Protein AF-A0A959T843-F1 (afdb_monomer)

Structure (mmCIF, N/CA/C/O backbone):
data_AF-A0A959T843-F1
#
_entry.id   AF-A0A959T843-F1
#
loop_
_atom_site.group_PDB
_atom_site.id
_atom_site.type_symbol
_atom_site.label_atom_id
_atom_site.label_alt_id
_atom_site.label_comp_id
_atom_site.label_asym_id
_atom_site.label_entity_id
_atom_site.label_seq_id
_atom_site.pdbx_PDB_ins_code
_atom_site.Cartn_x
_atom_site.Cartn_y
_atom_site.Cartn_z
_atom_site.occupancy
_atom_site.B_iso_or_equiv
_atom_site.auth_seq_id
_atom_site.auth_comp_id
_atom_site.auth_asym_id
_atom_site.auth_atom_id
_atom_site.pdbx_PDB_model_num
ATOM 1 N N . MET A 1 1 ? 12.729 10.270 -3.073 1.00 42.28 1 MET A N 1
ATOM 2 C CA . MET A 1 1 ? 12.617 11.667 -3.555 1.00 42.28 1 MET A CA 1
ATOM 3 C C . MET A 1 1 ? 11.190 12.067 -3.927 1.00 42.28 1 MET A C 1
ATOM 5 O O . MET A 1 1 ? 10.813 13.163 -3.551 1.00 42.28 1 MET A O 1
ATOM 9 N N . ALA A 1 2 ? 10.373 11.218 -4.567 1.00 54.75 2 ALA A N 1
ATOM 10 C CA . ALA A 1 2 ? 9.003 11.585 -4.970 1.00 54.75 2 ALA A CA 1
ATOM 11 C C . ALA A 1 2 ? 8.085 12.046 -3.814 1.00 54.75 2 ALA A C 1
ATOM 13 O O . ALA A 1 2 ? 7.510 13.124 -3.899 1.00 54.75 2 ALA A O 1
ATOM 14 N N . ASN A 1 3 ? 8.015 11.300 -2.702 1.00 54.84 3 ASN A N 1
ATOM 15 C CA . ASN A 1 3 ? 7.138 11.643 -1.567 1.00 54.84 3 ASN A CA 1
ATOM 16 C C . ASN A 1 3 ? 7.396 13.042 -0.973 1.00 54.84 3 ASN A C 1
ATOM 18 O O . ASN A 1 3 ? 6.469 13.663 -0.477 1.00 54.84 3 ASN A O 1
ATOM 22 N N . PHE A 1 4 ? 8.628 13.556 -1.059 1.00 54.53 4 PHE A N 1
ATOM 23 C CA . PHE A 1 4 ? 8.968 14.909 -0.603 1.00 54.53 4 PHE A CA 1
ATOM 24 C C . PHE A 1 4 ? 8.266 15.994 -1.413 1.00 54.53 4 PHE A C 1
ATOM 26 O O . PHE A 1 4 ? 7.697 16.929 -0.866 1.00 54.53 4 PHE A O 1
ATOM 33 N N . LEU A 1 5 ? 8.332 15.852 -2.738 1.00 61.25 5 LEU A N 1
ATOM 34 C CA . LEU A 1 5 ? 7.777 16.811 -3.681 1.00 61.25 5 LEU A CA 1
ATOM 35 C C . LEU A 1 5 ? 6.249 16.762 -3.639 1.00 61.25 5 LEU A C 1
ATOM 37 O O . LEU A 1 5 ? 5.600 17.793 -3.746 1.00 61.25 5 LEU A O 1
ATOM 41 N N . LEU A 1 6 ? 5.684 15.572 -3.414 1.00 61.12 6 LEU A N 1
ATOM 42 C CA . LEU A 1 6 ? 4.242 15.383 -3.274 1.00 61.12 6 LEU A CA 1
ATOM 43 C C . LEU A 1 6 ? 3.681 16.014 -1.991 1.00 61.12 6 LEU A C 1
ATOM 45 O O . LEU A 1 6 ? 2.569 16.523 -2.020 1.00 61.12 6 LEU A O 1
ATOM 49 N N . GLN A 1 7 ? 4.447 16.044 -0.895 1.00 57.81 7 GLN A N 1
ATOM 50 C CA . GLN A 1 7 ? 4.046 16.736 0.339 1.00 57.81 7 GLN A CA 1
ATOM 51 C C . GLN A 1 7 ? 4.047 18.266 0.21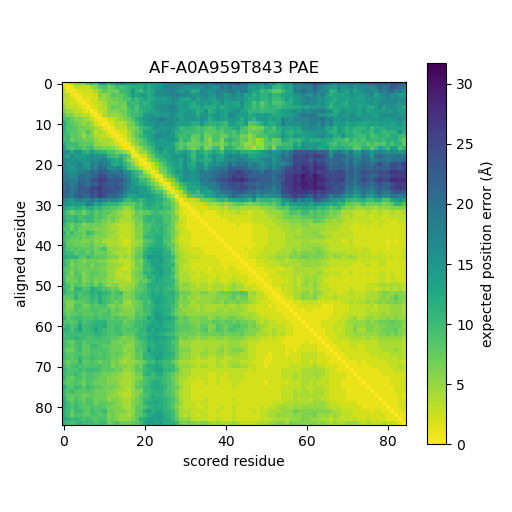1 1.00 57.81 7 GLN A C 1
ATOM 53 O O . GLN A 1 7 ? 3.409 18.938 1.012 1.00 57.81 7 GLN A O 1
ATOM 58 N N . GLN A 1 8 ? 4.746 18.825 -0.781 1.00 63.69 8 GLN A N 1
ATOM 59 C CA . GLN A 1 8 ? 4.730 20.268 -1.053 1.00 63.69 8 GLN A CA 1
ATOM 60 C C . GLN A 1 8 ? 3.512 20.703 -1.878 1.00 63.69 8 GLN A C 1
ATOM 62 O O . GLN A 1 8 ? 3.303 21.894 -2.093 1.00 63.69 8 GLN A O 1
ATOM 67 N N . LEU A 1 9 ? 2.701 19.750 -2.342 1.00 67.69 9 LEU A N 1
ATOM 68 C CA . LEU A 1 9 ? 1.422 20.031 -2.972 1.00 67.69 9 LEU A CA 1
ATOM 69 C C . LEU A 1 9 ? 0.369 20.135 -1.866 1.00 67.69 9 LEU A C 1
ATOM 71 O O . LEU A 1 9 ? -0.156 19.118 -1.419 1.00 67.69 9 LEU A O 1
ATOM 75 N N . GLU A 1 10 ? 0.061 21.366 -1.445 1.00 63.91 10 GLU A N 1
ATOM 76 C CA . GLU A 1 10 ? -0.947 21.672 -0.410 1.00 63.91 10 GLU A CA 1
ATOM 77 C C . GLU A 1 10 ? -2.253 20.864 -0.541 1.00 63.91 10 GLU A C 1
ATOM 79 O O . GLU A 1 10 ? -2.700 20.329 0.471 1.00 63.91 10 GLU A O 1
ATOM 84 N N . PRO A 1 11 ? -2.838 20.655 -1.742 1.00 71.44 11 PRO A N 1
ATOM 85 C CA . PRO A 1 11 ? -4.078 19.885 -1.869 1.00 71.44 11 PRO A CA 1
ATOM 86 C C . PRO A 1 11 ? -3.943 18.396 -1.523 1.00 71.44 11 PRO A C 1
ATOM 88 O O . PRO A 1 11 ? -4.947 17.718 -1.329 1.00 71.44 11 PRO A O 1
ATOM 91 N N . LEU A 1 12 ? -2.720 17.860 -1.517 1.00 66.81 12 LEU A N 1
ATOM 92 C CA . LEU A 1 12 ? -2.448 16.437 -1.325 1.00 66.81 12 LEU A CA 1
ATOM 93 C C . LEU A 1 12 ? -1.837 16.131 0.042 1.00 66.81 12 LEU A C 1
ATOM 95 O O . LEU A 1 12 ? -1.785 14.962 0.415 1.00 66.81 12 LEU A O 1
ATOM 99 N N . ALA A 1 13 ? -1.393 17.143 0.791 1.00 65.25 13 ALA A N 1
ATOM 100 C CA . ALA A 1 13 ? -0.689 16.963 2.058 1.00 65.25 13 ALA A CA 1
ATOM 101 C C . ALA A 1 13 ? -1.497 16.125 3.070 1.00 65.25 13 ALA A C 1
ATOM 103 O O . ALA A 1 13 ? -0.953 15.186 3.655 1.00 65.25 13 ALA A O 1
ATOM 104 N N . ASP A 1 14 ? -2.804 16.379 3.179 1.00 68.75 14 ASP A N 1
ATOM 105 C CA . ASP A 1 14 ? -3.712 15.674 4.098 1.00 68.75 14 ASP A CA 1
ATOM 106 C C . ASP A 1 14 ? -4.080 14.253 3.636 1.00 68.75 14 ASP A C 1
ATOM 108 O O . ASP A 1 14 ? 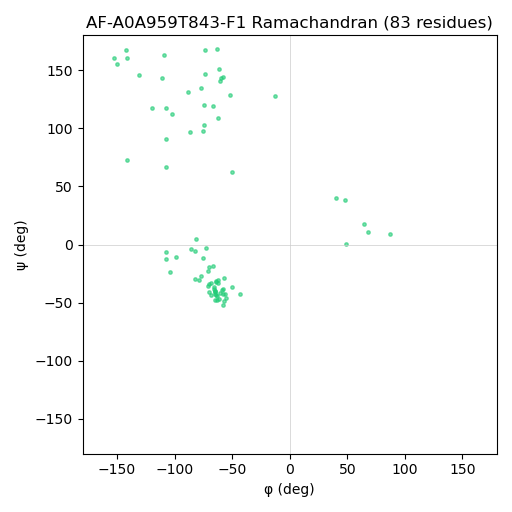-4.635 13.463 4.399 1.00 68.75 14 ASP A O 1
ATOM 112 N N . SER A 1 15 ? -3.755 13.895 2.389 1.00 67.56 15 SER A N 1
ATOM 113 C CA . SER A 1 15 ? -4.027 12.563 1.829 1.00 67.56 15 SER A CA 1
ATOM 114 C C . SER A 1 15 ? -2.928 11.541 2.145 1.00 67.56 15 SER A C 1
ATOM 116 O O . SER A 1 15 ? -3.060 10.365 1.798 1.00 67.56 15 SER A O 1
ATOM 118 N N . PHE A 1 16 ? -1.831 11.954 2.793 1.00 68.56 16 PHE A N 1
ATOM 119 C CA . PHE A 1 16 ? -0.706 11.072 3.101 1.00 68.56 16 PHE A CA 1
ATOM 120 C C . PHE A 1 16 ? -0.628 10.732 4.586 1.00 68.56 16 PHE A C 1
ATOM 122 O O . PHE A 1 16 ? -0.313 11.563 5.435 1.00 68.56 16 PHE A O 1
ATOM 129 N N . ILE A 1 17 ? -0.779 9.445 4.898 1.00 65.19 17 ILE A N 1
ATOM 130 C CA . ILE A 1 17 ? -0.490 8.929 6.235 1.00 65.19 17 ILE A CA 1
ATOM 131 C C . ILE A 1 17 ? 1.029 8.849 6.415 1.00 65.19 17 ILE A C 1
ATOM 133 O O . ILE A 1 17 ? 1.664 7.895 5.969 1.00 65.19 17 ILE A O 1
ATOM 137 N N . GLY A 1 18 ? 1.604 9.872 7.056 1.00 57.81 18 GLY A N 1
ATOM 138 C CA . GLY A 1 18 ? 2.835 9.823 7.858 1.00 57.81 18 GLY A CA 1
ATOM 139 C C . GLY A 1 18 ? 4.005 8.971 7.350 1.00 57.81 18 GLY A C 1
ATOM 140 O O . GLY A 1 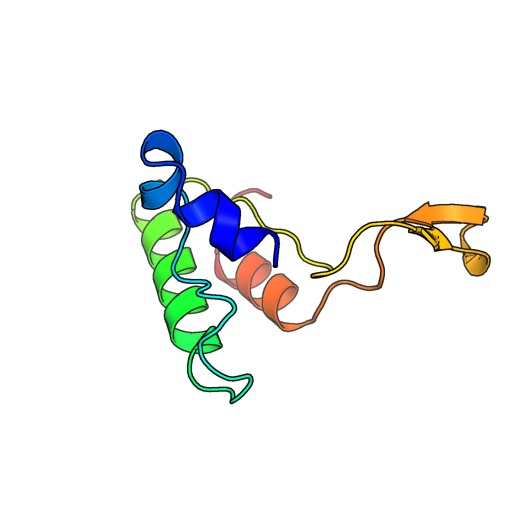18 ? 4.665 8.316 8.151 1.00 57.81 18 GLY A O 1
ATOM 141 N N . VAL A 1 19 ? 4.297 8.969 6.049 1.00 50.16 19 VAL A N 1
ATOM 142 C CA . VAL A 1 19 ? 5.513 8.355 5.493 1.00 50.16 19 VAL A CA 1
ATOM 143 C C . VAL A 1 19 ? 6.471 9.452 5.056 1.00 50.16 19 VAL A C 1
ATOM 145 O O . VAL A 1 19 ? 6.721 9.637 3.868 1.00 50.16 19 VAL A O 1
ATOM 148 N N . ASN A 1 20 ? 6.987 10.210 6.031 1.00 43.88 20 ASN A N 1
ATOM 149 C CA . ASN A 1 20 ? 8.074 11.152 5.787 1.00 43.88 20 ASN A CA 1
ATOM 150 C C . ASN A 1 20 ? 9.302 10.346 5.317 1.00 43.88 20 ASN A C 1
ATOM 152 O O . ASN A 1 20 ? 9.893 9.612 6.111 1.00 43.88 20 ASN A O 1
ATOM 156 N N . PRO A 1 21 ? 9.691 10.425 4.033 1.00 42.00 21 PRO A N 1
ATOM 157 C CA . PRO A 1 21 ? 10.723 9.559 3.468 1.00 42.00 21 PRO A CA 1
ATOM 158 C C . PRO A 1 21 ? 12.141 9.924 3.951 1.00 42.00 21 PRO A C 1
ATOM 160 O O . PRO A 1 21 ? 13.091 9.240 3.574 1.00 42.00 21 PRO A O 1
ATOM 163 N N . PHE A 1 22 ? 12.294 10.992 4.750 1.00 39.84 22 PHE A N 1
ATOM 164 C CA . PHE A 1 22 ? 13.575 11.455 5.305 1.00 39.84 22 PHE A CA 1
ATOM 165 C C . PHE A 1 22 ? 13.743 11.190 6.799 1.00 39.84 22 PHE A C 1
ATOM 167 O O . PHE A 1 22 ? 14.843 11.383 7.323 1.00 39.84 22 PHE A O 1
ATOM 174 N N . GLU A 1 23 ? 12.711 10.707 7.496 1.00 36.53 23 GLU A N 1
ATOM 175 C CA . GLU A 1 23 ? 12.921 10.168 8.834 1.00 36.53 23 GLU A CA 1
ATOM 176 C C . GLU A 1 23 ? 13.586 8.800 8.696 1.00 36.53 23 GLU A C 1
ATOM 178 O O . GLU A 1 23 ? 12.977 7.817 8.285 1.00 36.53 23 GLU A O 1
ATOM 183 N N . GLN A 1 24 ? 14.891 8.804 8.961 1.00 35.69 24 GLN A N 1
ATOM 184 C CA . GLN A 1 24 ? 15.818 7.680 9.017 1.00 35.69 24 GLN A CA 1
ATOM 185 C C . GLN A 1 24 ? 15.163 6.291 9.034 1.00 35.69 24 GLN A C 1
ATOM 187 O O . GLN A 1 24 ? 14.377 5.954 9.918 1.00 35.69 24 GLN A O 1
ATOM 192 N N . LEU A 1 25 ? 15.631 5.457 8.100 1.00 43.47 25 LEU A N 1
ATOM 193 C CA . LEU A 1 25 ? 15.527 3.996 8.006 1.00 43.47 25 LEU A CA 1
ATOM 194 C C . LEU A 1 25 ? 15.937 3.267 9.307 1.00 43.47 25 LEU A C 1
ATOM 196 O O . LEU A 1 25 ? 16.891 2.494 9.340 1.00 43.47 25 LEU A O 1
ATOM 200 N N . LYS A 1 26 ? 15.233 3.502 10.409 1.00 34.53 26 LYS A N 1
ATOM 201 C CA . LYS A 1 26 ? 15.436 2.832 11.691 1.00 34.53 26 LYS A CA 1
ATOM 202 C C . LYS A 1 26 ? 14.090 2.566 12.332 1.00 34.53 26 LYS A C 1
ATOM 204 O O . LYS A 1 26 ? 13.738 3.223 13.297 1.00 34.53 26 LYS A O 1
ATOM 209 N N . ALA A 1 27 ? 13.362 1.595 11.778 1.00 41.38 27 ALA A N 1
ATOM 210 C CA . ALA A 1 27 ? 12.481 0.638 12.469 1.00 41.38 27 ALA A CA 1
ATOM 211 C C . ALA A 1 27 ? 11.439 1.127 13.516 1.00 41.38 27 ALA A C 1
ATOM 213 O O . ALA A 1 27 ? 10.714 0.298 14.055 1.00 41.38 27 ALA A O 1
ATOM 214 N N . ARG A 1 28 ? 11.314 2.426 13.807 1.00 36.22 28 ARG A N 1
ATOM 215 C CA . ARG A 1 28 ? 10.406 3.018 14.803 1.00 36.22 28 ARG A CA 1
ATOM 216 C C . ARG A 1 28 ? 9.190 3.698 14.164 1.00 36.22 28 ARG A C 1
ATOM 218 O O . ARG A 1 28 ? 8.152 3.778 14.808 1.00 36.22 28 ARG A O 1
ATOM 225 N N . SER A 1 29 ? 9.291 4.116 12.900 1.00 50.50 29 SER A N 1
ATOM 226 C CA . SER A 1 29 ? 8.231 4.836 12.169 1.00 50.50 29 SER A CA 1
ATOM 227 C C . SER A 1 29 ? 7.155 3.912 11.560 1.00 50.50 29 SER A C 1
ATOM 229 O O . SER A 1 29 ? 5.981 4.277 11.510 1.00 50.50 29 SER A O 1
ATOM 231 N N . SER A 1 30 ? 7.491 2.666 11.193 1.00 60.91 30 SER A N 1
ATOM 232 C CA . SER A 1 30 ? 6.543 1.747 10.535 1.00 60.91 30 SER A CA 1
ATOM 233 C C . SER A 1 30 ? 5.347 1.365 11.411 1.00 60.91 30 SER A C 1
ATOM 235 O O . SER A 1 30 ? 4.247 1.177 10.899 1.00 60.91 30 SER A O 1
ATOM 237 N N . PHE A 1 31 ? 5.538 1.279 12.729 1.00 66.19 31 PHE A N 1
ATOM 238 C CA . PHE A 1 31 ? 4.458 0.969 13.663 1.00 66.19 31 PHE A CA 1
ATOM 239 C C . PHE A 1 31 ? 3.458 2.123 13.793 1.00 66.19 31 PHE A C 1
ATOM 241 O O . PHE A 1 31 ? 2.253 1.887 13.821 1.00 66.19 31 PHE A O 1
ATOM 248 N N . GLN A 1 32 ? 3.944 3.368 13.836 1.00 71.50 32 GLN A N 1
ATOM 249 C CA . GLN A 1 32 ? 3.074 4.543 13.909 1.00 71.50 32 GLN A CA 1
ATOM 250 C C . GLN A 1 32 ? 2.285 4.725 12.610 1.00 71.50 32 GLN A C 1
ATOM 252 O O . GLN A 1 32 ? 1.072 4.907 12.672 1.00 71.50 32 GLN A O 1
ATOM 257 N N . GLY A 1 33 ? 2.934 4.566 11.450 1.00 77.31 33 GLY A N 1
ATOM 258 C CA . GLY A 1 33 ? 2.251 4.593 10.153 1.00 77.31 33 GLY A CA 1
ATOM 259 C C . GLY 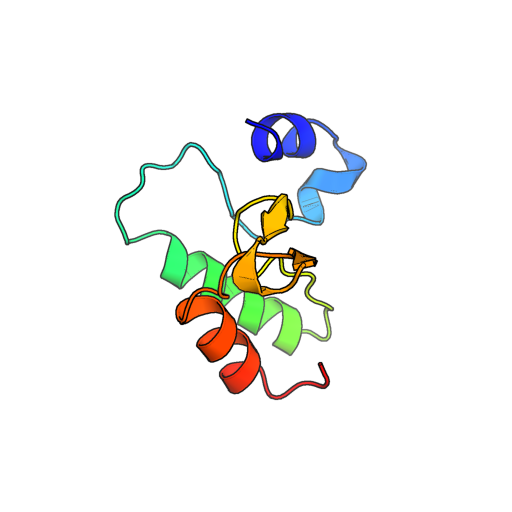A 1 33 ? 1.196 3.490 10.020 1.00 77.31 33 GLY A C 1
ATOM 260 O O . GLY A 1 33 ? 0.080 3.749 9.582 1.00 77.31 33 GLY A O 1
ATOM 261 N N . MET A 1 34 ? 1.504 2.273 10.483 1.00 79.44 34 MET A N 1
ATOM 262 C CA . MET A 1 34 ? 0.549 1.160 10.496 1.00 79.44 34 MET A CA 1
ATOM 263 C C . MET A 1 34 ? -0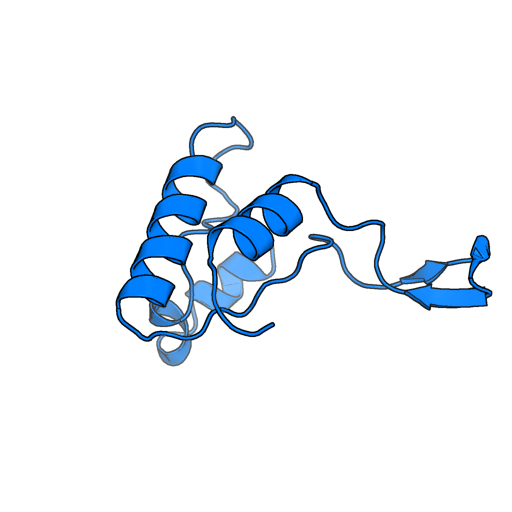.642 1.430 11.424 1.00 79.44 34 MET A C 1
ATOM 265 O O . MET A 1 34 ? -1.781 1.172 11.046 1.00 79.44 34 MET A O 1
ATOM 269 N N . ARG A 1 35 ? -0.402 1.984 12.620 1.00 83.88 35 ARG A N 1
ATOM 270 C CA . ARG A 1 35 ? -1.473 2.363 13.552 1.00 83.88 35 ARG A CA 1
ATOM 271 C C . ARG A 1 35 ? -2.369 3.452 12.966 1.00 83.88 35 ARG A C 1
ATOM 273 O O . ARG A 1 35 ? -3.583 3.333 13.068 1.00 83.88 35 ARG A O 1
ATOM 280 N N . ALA A 1 36 ? -1.788 4.480 12.353 1.00 85.88 36 ALA A N 1
ATOM 281 C CA . ALA A 1 36 ? -2.545 5.554 11.718 1.00 85.88 36 ALA A CA 1
ATOM 282 C C . ALA A 1 36 ? -3.365 5.046 10.520 1.00 85.88 36 ALA A C 1
ATOM 284 O O . ALA A 1 36 ? -4.523 5.417 10.380 1.00 85.88 36 ALA A O 1
ATOM 285 N N . ALA A 1 37 ? -2.807 4.138 9.714 1.00 87.88 37 ALA A N 1
ATOM 286 C CA . ALA A 1 37 ? -3.523 3.483 8.621 1.00 87.88 37 ALA A CA 1
ATOM 287 C C . ALA A 1 37 ? -4.730 2.671 9.115 1.00 87.88 37 ALA A C 1
ATOM 289 O O . ALA A 1 37 ? -5.824 2.803 8.572 1.00 87.88 37 ALA A O 1
ATOM 290 N N . LEU A 1 38 ? -4.551 1.868 10.169 1.00 88.81 38 LEU A N 1
ATOM 291 C CA . LEU A 1 38 ? -5.649 1.105 10.768 1.00 88.81 38 LEU A CA 1
ATOM 292 C C . LEU A 1 38 ? -6.702 2.014 11.416 1.00 88.81 38 LEU A C 1
ATOM 294 O O . LEU A 1 38 ? -7.887 1.734 11.285 1.00 88.81 38 LEU A O 1
ATOM 298 N N . GLN A 1 39 ? -6.289 3.102 12.074 1.00 90.81 39 GLN A N 1
ATOM 299 C CA . GLN A 1 39 ? -7.217 4.089 12.630 1.00 90.81 39 GLN A CA 1
ATOM 300 C C . GLN A 1 39 ? -8.037 4.758 11.522 1.00 90.81 39 GLN A C 1
ATOM 302 O O . GLN A 1 39 ? -9.255 4.782 11.613 1.00 90.81 39 GLN A O 1
ATOM 307 N N . HIS A 1 40 ? -7.387 5.216 10.448 1.00 91.19 40 HIS A N 1
ATOM 308 C CA . HIS A 1 40 ? -8.059 5.847 9.311 1.00 91.19 40 HIS A CA 1
ATOM 309 C C . HIS A 1 40 ? -9.113 4.931 8.677 1.00 91.19 40 HIS A C 1
ATOM 311 O O . HIS A 1 40 ? -10.222 5.370 8.386 1.00 91.19 40 HIS A O 1
ATOM 317 N N . LEU A 1 41 ? -8.784 3.646 8.509 1.00 91.81 41 LEU A N 1
ATOM 318 C CA . LEU A 1 41 ? -9.739 2.637 8.050 1.00 91.81 41 LEU A CA 1
ATOM 319 C C . LEU A 1 41 ? -10.878 2.423 9.062 1.00 91.81 41 LEU A C 1
ATOM 321 O O . LEU A 1 41 ? -12.035 2.307 8.666 1.00 91.81 41 LEU A O 1
ATOM 325 N N . GLY A 1 42 ? -10.565 2.403 10.361 1.00 91.12 42 GLY A N 1
ATOM 326 C CA . GLY A 1 42 ? -11.552 2.307 11.441 1.00 91.12 42 GLY A CA 1
ATOM 327 C C . GLY A 1 42 ? -12.523 3.491 11.499 1.00 91.12 42 GLY A C 1
ATOM 328 O O . GLY A 1 42 ? -13.686 3.304 11.844 1.00 91.12 42 GLY A O 1
ATOM 329 N N . ASP A 1 43 ? -12.075 4.677 11.087 1.00 93.75 43 ASP A N 1
ATOM 330 C CA . ASP A 1 43 ? -12.888 5.896 11.003 1.00 93.75 43 ASP A CA 1
ATOM 331 C C . ASP A 1 43 ? -13.743 5.956 9.715 1.00 93.75 43 ASP A C 1
ATOM 333 O O . ASP A 1 43 ? -14.419 6.952 9.458 1.00 93.75 43 ASP A O 1
ATOM 337 N N . GLY A 1 44 ? -13.736 4.892 8.899 1.00 92.56 44 GLY A N 1
ATOM 338 C CA . GLY A 1 44 ? -14.493 4.792 7.645 1.00 92.56 44 GLY A CA 1
ATOM 339 C C . GLY A 1 44 ? -13.765 5.351 6.419 1.00 92.56 44 GLY A C 1
ATOM 340 O O . GLY A 1 44 ? -14.368 5.475 5.352 1.00 92.56 44 GLY A O 1
ATOM 341 N N . GLY A 1 45 ? -12.482 5.692 6.558 1.00 90.56 45 GLY A N 1
ATOM 342 C CA . GLY A 1 45 ? -11.630 6.133 5.460 1.00 90.56 45 GLY A CA 1
ATOM 343 C C . GLY A 1 45 ? -11.209 4.997 4.523 1.00 90.56 45 GLY A C 1
ATOM 344 O O . GLY A 1 45 ? -11.352 3.814 4.831 1.00 90.56 45 GLY A O 1
ATOM 345 N N . ALA A 1 46 ? -10.654 5.362 3.368 1.00 91.19 46 ALA A N 1
ATOM 346 C CA . ALA A 1 46 ? -10.111 4.425 2.387 1.00 91.19 46 ALA A CA 1
ATOM 347 C C . ALA A 1 46 ? -8.585 4.548 2.325 1.00 91.19 46 ALA A C 1
ATOM 349 O O . ALA A 1 46 ? -8.037 5.645 2.397 1.00 91.19 46 ALA A O 1
ATOM 350 N N . LEU A 1 47 ? -7.888 3.425 2.148 1.00 89.44 47 LEU A N 1
ATOM 351 C CA . LEU A 1 47 ? -6.42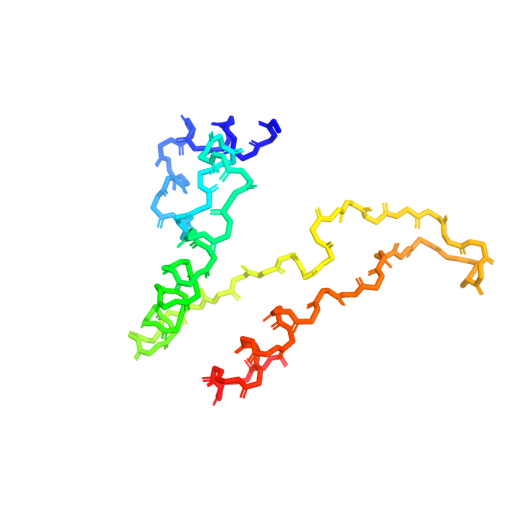8 3.394 2.153 1.00 89.44 47 LEU A CA 1
ATOM 352 C C . LEU A 1 47 ? -5.867 2.883 0.823 1.00 89.44 47 LEU A C 1
ATOM 354 O O . LEU A 1 47 ? -6.042 1.719 0.472 1.00 89.44 47 LEU A O 1
ATOM 358 N N . GLY A 1 48 ? -5.117 3.737 0.126 1.00 89.06 48 GLY A N 1
ATOM 359 C CA . GLY A 1 48 ? -4.263 3.336 -0.993 1.00 89.06 48 GLY A CA 1
ATOM 360 C C . GLY A 1 48 ? -2.871 2.926 -0.507 1.00 89.06 48 GLY A C 1
ATOM 361 O O . GLY A 1 48 ? -2.239 3.655 0.257 1.00 89.06 48 GLY A O 1
ATOM 362 N N . VAL A 1 49 ? -2.368 1.773 -0.957 1.00 85.31 49 VAL A N 1
ATOM 363 C CA . VAL A 1 49 ? -1.022 1.285 -0.607 1.00 85.31 49 VAL A CA 1
ATOM 364 C C . VAL A 1 49 ? -0.239 0.847 -1.841 1.00 85.31 49 VAL A C 1
ATOM 366 O O . VAL A 1 49 ? -0.793 0.266 -2.768 1.00 85.31 49 VAL A O 1
ATOM 369 N N . PHE A 1 50 ? 1.078 1.066 -1.813 1.00 86.31 50 PHE A N 1
ATOM 370 C CA . PHE A 1 50 ? 2.024 0.543 -2.803 1.00 86.31 50 PHE A CA 1
ATOM 371 C C . PHE A 1 50 ? 2.848 -0.581 -2.159 1.00 86.31 50 PHE A C 1
ATOM 373 O O . PHE A 1 50 ? 3.875 -0.321 -1.524 1.00 86.31 50 PHE A O 1
ATOM 380 N N . PRO A 1 51 ? 2.397 -1.841 -2.260 1.00 85.44 51 PRO A N 1
ATOM 381 C CA . PRO A 1 51 ? 2.874 -2.935 -1.411 1.00 85.44 51 PRO A CA 1
ATOM 382 C C . PRO A 1 51 ? 4.306 -3.393 -1.721 1.00 85.44 51 PRO A C 1
ATOM 384 O O . PRO A 1 51 ? 4.990 -3.968 -0.866 1.00 85.44 51 PRO A O 1
ATOM 387 N N . ALA A 1 52 ? 4.768 -3.133 -2.940 1.00 86.19 52 ALA A N 1
ATOM 388 C CA . ALA A 1 52 ? 6.110 -3.462 -3.389 1.00 86.19 52 ALA A CA 1
ATOM 389 C C . ALA A 1 52 ? 7.160 -2.447 -2.892 1.00 86.19 52 ALA A C 1
ATOM 391 O O . ALA A 1 52 ? 8.305 -2.803 -2.608 1.00 86.19 52 ALA A O 1
ATOM 392 N N . GLY A 1 53 ? 6.758 -1.184 -2.708 1.00 77.69 53 GLY A N 1
ATOM 393 C CA . GLY A 1 53 ? 7.635 -0.081 -2.300 1.00 77.69 53 GLY A CA 1
ATOM 394 C C . GLY A 1 53 ? 8.672 0.336 -3.350 1.00 77.69 53 GLY A C 1
ATOM 395 O O . GLY A 1 53 ? 9.583 1.091 -3.024 1.00 77.69 53 GLY A O 1
ATOM 396 N N . GLU A 1 54 ? 8.542 -0.166 -4.574 1.00 81.75 54 GLU A N 1
ATOM 397 C CA . GLU A 1 54 ? 9.362 0.130 -5.749 1.00 81.75 54 GLU A CA 1
ATOM 398 C C . GLU A 1 54 ? 8.441 0.187 -6.972 1.00 81.75 54 GLU A C 1
ATOM 400 O O . GLU A 1 54 ? 7.327 -0.336 -6.930 1.00 81.75 54 GLU A O 1
ATOM 405 N N . VAL A 1 55 ? 8.899 0.821 -8.052 1.00 86.62 55 VAL A N 1
ATOM 406 C CA . VAL A 1 55 ? 8.149 0.873 -9.315 1.00 86.62 55 VAL A CA 1
ATOM 407 C C . VAL A 1 55 ? 8.194 -0.476 -10.032 1.00 86.62 55 VAL A C 1
ATOM 409 O O . VAL A 1 55 ? 9.200 -1.190 -9.973 1.00 86.62 55 VAL A O 1
ATOM 412 N N . SER A 1 56 ? 7.115 -0.816 -10.737 1.00 91.31 56 SER A N 1
ATOM 413 C CA . SER A 1 56 ? 7.071 -2.009 -11.579 1.00 91.31 56 SER A CA 1
ATOM 414 C C . SER A 1 56 ? 8.148 -1.945 -12.664 1.00 91.31 56 SER A C 1
ATOM 416 O O . SER A 1 56 ? 8.432 -0.889 -13.233 1.00 91.31 56 SER A O 1
ATOM 418 N N . SER A 1 57 ? 8.738 -3.093 -12.978 1.00 94.69 57 SER A N 1
ATOM 419 C CA . SER A 1 57 ? 9.745 -3.223 -14.031 1.00 94.69 57 SER A CA 1
ATOM 420 C C . SER A 1 57 ? 9.558 -4.539 -14.780 1.00 94.69 57 SER A C 1
ATOM 422 O O . SER A 1 57 ? 8.780 -5.396 -14.359 1.00 94.69 57 SER A O 1
ATOM 424 N N . TYR A 1 58 ? 10.219 -4.698 -15.928 1.00 96.75 58 TYR A N 1
ATOM 425 C CA . TYR A 1 58 ? 10.140 -5.948 -16.679 1.00 96.75 58 TYR A CA 1
ATOM 426 C C . TYR A 1 58 ? 10.807 -7.084 -15.892 1.00 96.75 58 TYR A C 1
ATOM 428 O O . TYR A 1 58 ? 12.002 -7.026 -15.593 1.00 96.75 58 TYR A O 1
ATOM 436 N N . ARG A 1 59 ? 10.026 -8.112 -15.551 1.00 93.31 59 ARG A N 1
ATOM 437 C CA . ARG A 1 59 ? 10.465 -9.300 -14.812 1.00 93.31 59 ARG A CA 1
ATOM 438 C C . ARG A 1 59 ? 10.639 -10.452 -15.787 1.00 93.31 59 ARG A C 1
ATOM 440 O O . ARG A 1 59 ? 9.662 -10.949 -16.348 1.00 93.31 59 ARG A O 1
ATOM 447 N N . THR A 1 60 ? 11.879 -10.883 -15.992 1.00 94.88 60 THR A N 1
ATOM 448 C CA . THR A 1 60 ? 12.229 -11.948 -16.946 1.00 94.88 60 THR A CA 1
ATOM 449 C C . THR A 1 60 ? 11.504 -13.256 -16.635 1.00 94.88 60 THR A C 1
ATOM 451 O O . THR A 1 60 ? 11.040 -13.941 -17.544 1.00 94.88 60 THR A O 1
ATOM 454 N N . GLU A 1 61 ? 11.355 -13.570 -15.352 1.00 94.44 61 GLU A N 1
ATOM 455 C CA . GLU A 1 61 ? 10.670 -14.748 -14.829 1.00 94.44 61 GLU A CA 1
ATOM 456 C C . GLU A 1 61 ? 9.167 -14.773 -15.152 1.00 94.44 61 GLU A C 1
ATOM 458 O O . GLU A 1 61 ? 8.607 -15.845 -15.368 1.00 94.44 61 GLU A O 1
ATOM 463 N N . LEU A 1 62 ? 8.526 -13.602 -15.245 1.00 94.62 62 LEU A N 1
ATOM 464 C CA . LEU A 1 62 ? 7.106 -13.460 -15.591 1.00 94.62 62 LEU A CA 1
ATOM 465 C C . LEU A 1 62 ? 6.894 -13.105 -17.068 1.00 94.62 62 LEU A C 1
ATOM 467 O O . LEU A 1 62 ? 5.760 -13.123 -17.540 1.00 94.62 62 LEU A O 1
ATOM 471 N N . LYS A 1 63 ? 7.971 -12.761 -17.790 1.00 96.44 63 LYS A N 1
ATOM 472 C CA . LYS A 1 63 ? 7.942 -12.192 -19.149 1.00 96.44 63 LYS A CA 1
ATOM 473 C C . LYS A 1 63 ? 6.942 -11.033 -19.280 1.00 96.44 63 LYS A C 1
ATOM 475 O O . LYS A 1 63 ? 6.251 -10.904 -20.287 1.00 96.44 63 LYS A O 1
ATOM 480 N N . ALA A 1 64 ? 6.853 -10.206 -18.240 1.00 97.31 64 ALA A N 1
ATOM 481 C CA . ALA A 1 64 ? 5.883 -9.123 -18.135 1.00 97.31 64 ALA A CA 1
ATOM 482 C C . ALA A 1 64 ? 6.412 -7.990 -17.248 1.00 97.31 64 ALA A C 1
ATOM 484 O O . ALA A 1 64 ? 7.319 -8.188 -16.436 1.00 97.31 64 ALA A O 1
ATOM 485 N N . VAL A 1 65 ? 5.826 -6.798 -17.384 1.00 96.31 65 VAL A N 1
ATOM 486 C CA . VAL A 1 65 ? 6.024 -5.709 -16.419 1.00 96.31 65 VAL A CA 1
ATOM 487 C C . VAL A 1 65 ? 5.236 -6.044 -15.161 1.00 96.31 65 VAL A C 1
ATOM 489 O O . VAL A 1 65 ? 4.021 -6.219 -15.222 1.00 96.31 65 VAL A O 1
ATOM 492 N N . ALA A 1 66 ? 5.930 -6.152 -14.033 1.00 94.75 66 ALA A N 1
ATOM 493 C CA . ALA A 1 66 ? 5.319 -6.492 -12.760 1.00 94.75 66 ALA A CA 1
ATOM 494 C C . ALA A 1 66 ? 6.079 -5.869 -11.586 1.00 94.75 66 ALA A C 1
ATOM 496 O O . ALA A 1 66 ? 7.284 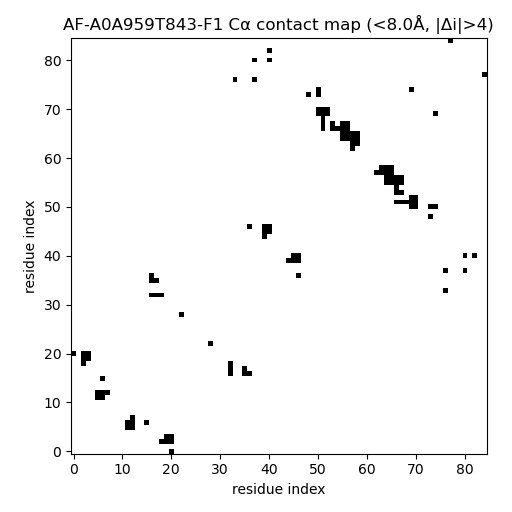-5.586 -11.649 1.00 94.75 66 ALA A O 1
ATOM 497 N N . ASP A 1 67 ? 5.357 -5.689 -10.487 1.00 93.44 67 ASP A N 1
ATOM 498 C CA . ASP A 1 67 ? 5.946 -5.328 -9.207 1.00 93.44 67 ASP A CA 1
ATOM 499 C C . ASP A 1 67 ? 6.914 -6.411 -8.710 1.00 93.44 67 ASP A C 1
ATOM 501 O O . ASP A 1 67 ? 6.726 -7.601 -8.990 1.00 93.44 67 ASP A O 1
ATOM 505 N N . PRO A 1 68 ? 7.943 -6.041 -7.925 1.00 89.75 68 PRO A N 1
ATOM 506 C CA . PRO A 1 68 ? 8.633 -7.022 -7.106 1.00 89.75 68 PRO A CA 1
ATOM 507 C C . PRO A 1 68 ? 7.685 -7.633 -6.067 1.00 89.75 68 PRO A C 1
ATOM 509 O O . PRO A 1 68 ? 6.587 -7.140 -5.794 1.00 89.75 68 PRO A O 1
ATOM 512 N N . ARG A 1 69 ? 8.145 -8.712 -5.429 1.00 91.25 69 ARG A N 1
ATOM 513 C CA . ARG A 1 69 ? 7.398 -9.381 -4.363 1.00 91.25 69 ARG A CA 1
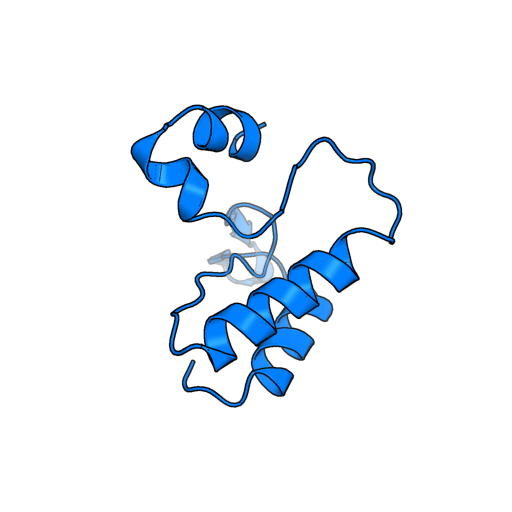ATOM 514 C C . ARG A 1 69 ? 6.966 -8.383 -3.286 1.00 91.25 69 ARG A C 1
ATOM 516 O O . ARG A 1 69 ? 7.788 -7.659 -2.725 1.00 91.25 69 ARG A O 1
ATOM 523 N N . TRP A 1 70 ? 5.677 -8.406 -2.959 1.00 91.44 70 TRP A N 1
ATOM 524 C CA . TRP A 1 70 ? 5.108 -7.551 -1.924 1.00 91.44 70 TRP A CA 1
ATOM 525 C C . TRP A 1 70 ? 5.750 -7.816 -0.563 1.00 91.44 70 TRP A C 1
ATOM 527 O O . TRP A 1 70 ? 6.026 -8.961 -0.184 1.00 91.44 70 TRP A O 1
ATOM 537 N N . LYS A 1 71 ? 5.981 -6.742 0.193 1.00 86.00 71 LYS A N 1
ATOM 538 C CA . LYS A 1 71 ? 6.684 -6.813 1.477 1.00 86.00 71 LYS A CA 1
ATOM 539 C C . LYS A 1 71 ? 5.752 -7.360 2.561 1.00 86.00 71 LYS A C 1
ATOM 541 O O . LYS A 1 71 ? 4.633 -6.894 2.719 1.00 86.00 71 LYS A O 1
ATOM 546 N N . ALA A 1 72 ? 6.222 -8.299 3.383 1.00 88.12 72 ALA A N 1
ATOM 547 C CA . ALA A 1 72 ? 5.397 -8.936 4.421 1.00 88.12 72 ALA A CA 1
ATOM 548 C C . ALA A 1 72 ? 4.617 -7.969 5.353 1.00 88.12 72 ALA A C 1
ATOM 550 O O . ALA A 1 72 ? 3.485 -8.303 5.709 1.00 88.12 72 ALA A O 1
ATOM 551 N N . PRO A 1 73 ? 5.143 -6.787 5.746 1.00 84.00 73 PRO A N 1
ATOM 552 C CA . PRO A 1 73 ? 4.392 -5.836 6.566 1.00 84.00 73 PRO A CA 1
ATOM 553 C C . PRO A 1 73 ? 3.082 -5.349 5.934 1.00 84.00 73 PRO A C 1
ATOM 555 O O . PRO A 1 73 ? 2.086 -5.253 6.644 1.00 84.00 73 PRO A O 1
ATOM 558 N N . VAL A 1 74 ? 3.042 -5.104 4.617 1.00 86.19 74 VAL A N 1
ATOM 559 C CA . VAL A 1 74 ? 1.809 -4.633 3.957 1.00 86.19 74 VAL A CA 1
ATOM 560 C C . VAL A 1 74 ? 0.755 -5.736 3.899 1.00 86.19 74 VAL A C 1
ATOM 562 O O . VAL A 1 74 ? -0.420 -5.484 4.126 1.00 86.19 74 VAL A O 1
ATOM 565 N N . ILE A 1 75 ? 1.183 -6.987 3.708 1.00 90.88 75 ILE A N 1
ATOM 566 C CA . ILE A 1 75 ? 0.292 -8.152 3.714 1.00 90.88 75 ILE A CA 1
ATOM 567 C C . ILE A 1 75 ? -0.327 -8.328 5.108 1.00 90.88 75 ILE A C 1
ATOM 569 O O . ILE A 1 75 ? -1.515 -8.620 5.233 1.00 90.88 75 ILE A O 1
ATOM 573 N N . LYS A 1 76 ? 0.464 -8.117 6.171 1.00 89.31 76 LYS A N 1
ATOM 574 C CA . LYS A 1 76 ? -0.036 -8.134 7.554 1.00 89.31 76 LYS A CA 1
ATOM 575 C C . LYS A 1 76 ? -1.040 -7.011 7.812 1.00 89.31 76 LYS A C 1
ATOM 577 O O . LYS A 1 76 ? -2.070 -7.297 8.410 1.00 89.31 76 LYS A O 1
ATOM 582 N N . LEU A 1 77 ? -0.765 -5.791 7.342 1.00 87.19 77 LEU A N 1
ATOM 583 C CA . LEU A 1 77 ? -1.695 -4.661 7.439 1.00 87.19 77 LEU A CA 1
ATOM 584 C C . LEU A 1 77 ? -3.029 -4.991 6.758 1.00 87.19 77 LEU A C 1
ATOM 586 O O . LEU A 1 77 ? -4.065 -4.896 7.404 1.00 87.19 77 LEU A O 1
ATOM 590 N N . ILE A 1 78 ? -2.995 -5.451 5.503 1.00 91.56 78 ILE A N 1
ATOM 591 C CA . ILE A 1 78 ? -4.191 -5.834 4.734 1.00 91.56 78 ILE A CA 1
ATOM 592 C C . ILE A 1 78 ? -5.010 -6.890 5.490 1.00 91.56 78 ILE A C 1
ATOM 594 O O . ILE A 1 78 ? -6.219 -6.753 5.650 1.00 91.56 78 ILE A O 1
ATOM 598 N N . ARG A 1 79 ? -4.347 -7.924 6.025 1.00 91.81 79 ARG A N 1
ATOM 599 C CA . ARG A 1 79 ? -5.020 -8.977 6.797 1.00 91.81 79 ARG A CA 1
ATOM 600 C C . ARG A 1 79 ? -5.621 -8.465 8.111 1.00 91.81 79 ARG A C 1
ATOM 602 O O . ARG A 1 79 ? -6.654 -8.972 8.531 1.00 91.81 79 ARG A O 1
ATOM 609 N N . GLN A 1 80 ? -4.958 -7.523 8.779 1.00 90.94 80 GLN A N 1
ATOM 610 C CA . GLN A 1 80 ? -5.425 -6.939 10.041 1.00 90.94 80 GLN A CA 1
ATOM 611 C C . GLN A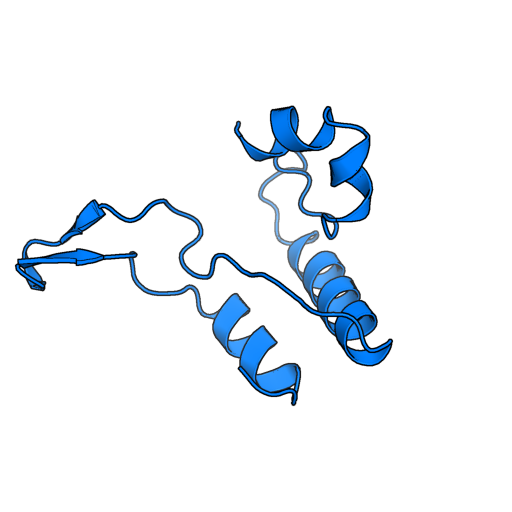 1 80 ? -6.537 -5.910 9.848 1.00 90.94 80 GLN A C 1
ATOM 613 O O . GLN A 1 80 ? -7.338 -5.731 10.758 1.00 90.94 80 GLN A O 1
ATOM 618 N N . ALA A 1 81 ? -6.587 -5.252 8.690 1.00 92.06 81 ALA A N 1
ATOM 619 C CA . ALA A 1 81 ? -7.551 -4.202 8.403 1.00 92.06 81 ALA A CA 1
ATOM 620 C C . ALA A 1 81 ? -9.004 -4.699 8.438 1.00 92.06 81 ALA A C 1
ATOM 622 O O . ALA A 1 81 ? -9.884 -3.952 8.842 1.00 92.06 81 ALA A O 1
ATOM 623 N N . GLY A 1 82 ? -9.259 -5.953 8.044 1.00 92.69 82 GLY A N 1
ATOM 624 C CA . GLY A 1 82 ? -10.597 -6.552 8.127 1.00 92.69 82 GLY A CA 1
ATOM 625 C C . GLY A 1 82 ? -11.653 -5.887 7.233 1.00 92.69 82 GLY A C 1
ATOM 626 O O . GLY A 1 82 ? -12.843 -6.084 7.456 1.00 92.69 82 GLY A O 1
ATOM 627 N N . VAL A 1 83 ? -11.223 -5.116 6.232 1.00 93.19 83 VAL A N 1
ATOM 628 C CA . VAL A 1 83 ? -12.073 -4.432 5.244 1.00 93.19 83 VAL A CA 1
ATOM 629 C C . VAL A 1 83 ? -11.940 -5.097 3.864 1.00 93.19 83 VAL A C 1
ATOM 631 O O . VAL A 1 83 ? -10.980 -5.844 3.652 1.00 93.19 83 VAL A O 1
ATOM 634 N N . PRO A 1 84 ? -12.869 -4.855 2.918 1.00 93.62 84 PRO A N 1
ATOM 635 C CA . PRO A 1 84 ? -12.724 -5.301 1.529 1.00 93.62 84 PRO A CA 1
ATOM 636 C C . PRO A 1 84 ? -11.450 -4.754 0.867 1.00 93.62 84 PRO A C 1
ATOM 638 O O . PRO A 1 84 ? -11.055 -3.619 1.137 1.00 93.62 84 PRO A O 1
ATOM 641 N N . VAL A 1 85 ? -10.824 -5.566 0.006 1.00 88.38 85 VAL A N 1
ATOM 642 C CA . VAL A 1 85 ? -9.557 -5.283 -0.700 1.00 88.38 85 VAL A CA 1
ATOM 643 C C . VAL A 1 85 ? -9.723 -5.583 -2.179 1.00 88.38 85 VAL A C 1
ATOM 645 O O . VAL A 1 85 ? -10.324 -6.640 -2.480 1.00 88.38 85 VAL A O 1
#

Foldseek 3Di:
DVVVVQCVPVVCVVVDQQCPVPPDPDDPRLVSSLVVQLVCLVVVHDDDDDQLPDAFDQDPVVNDTDGDDGDPSVVVSVVVSPDDD

Sequence (85 aa):
MANFLLQQLEPLADSFIGVNPFEQLKARSSFQGMRAALQHLGDGGALGVFPAGEVSSYRTELKAVADPRWKAPVIKLIRQAGVPV

Solvent-accessible surface area (backbone atoms only — not comparable to full-atom values): 5579 Å² total; per-residue (Å²): 117,66,68,64,62,50,53,70,36,74,94,46,39,88,76,57,77,73,70,62,89,78,68,68,100,61,93,65,60,65,60,55,36,50,51,51,52,49,47,42,45,72,74,72,48,85,85,89,79,70,53,46,79,62,78,63,42,79,35,80,93,71,74,39,77,41,61,61,79,63,42,68,70,50,57,50,48,57,68,67,60,76,62,94,131

Mean predicted aligned error: 8.33 Å

Radius of gyration: 14.6 Å; Cα contacts (8 Å, |Δi|>4): 62; chains: 1; bounding box: 30×36×34 Å

Nearest PDB structures (foldseek):
  3cxi-assembly1_A  TM=3.007E-01  e=2.020E+00  unclassified
  1mg6-assembly1_A  TM=2.866E-01  e=4.761E+00  Deinagkistrodon acutus

pLDDT: mean 76.78, std 18.65, range [34.53, 97.31]

Secondary structure (DSSP, 8-state):
-HHHHHHT-HHHHTT--S--TTS-SSSSHHHHHHHHHHHHHHTT------TTSS--EEETTTTEEEPPPPPHHHHHHHHHH-S--